Protein AF-A0A4Y9RXU2-F1 (afdb_monomer_lite)

Radius of gyration: 14.36 Å; chains: 1; bounding box: 39×34×28 Å

Secondary structure (DSSP, 8-state):
--------TTTS-HHHHHHHHHHHHHHHHHH---EEEEEE-SSSEEEEEEEEEETTEEEEEEEEEE------SSS-----S--------S---EEEE-HHHHHHHHHH-

Organism: NCBI:txid74315

Structure (mmCIF, N/CA/C/O backbone):
data_AF-A0A4Y9RXU2-F1
#
_entry.id   AF-A0A4Y9RXU2-F1
#
loop_
_atom_site.group_PDB
_atom_site.id
_atom_site.type_symbol
_atom_site.label_atom_id
_atom_site.label_alt_id
_atom_site.label_comp_id
_atom_site.label_asym_id
_atom_site.label_entity_id
_atom_site.label_seq_id
_atom_site.pdbx_PDB_ins_code
_atom_site.Cartn_x
_atom_site.Cartn_y
_atom_site.Cartn_z
_atom_site.occupancy
_atom_site.B_iso_or_equiv
_atom_site.auth_seq_id
_atom_site.auth_comp_id
_atom_site.auth_asym_id
_atom_site.auth_atom_id
_atom_site.pdbx_PDB_model_num
ATOM 1 N N . MET A 1 1 ? -15.830 -2.258 -7.481 1.00 57.62 1 MET A N 1
ATOM 2 C CA . MET A 1 1 ? -15.182 -1.682 -8.681 1.00 57.62 1 MET A CA 1
ATOM 3 C C . MET A 1 1 ? -13.815 -2.333 -8.794 1.00 57.62 1 MET A C 1
ATOM 5 O O . MET A 1 1 ? -13.205 -2.543 -7.757 1.00 57.62 1 MET A O 1
ATOM 9 N N . VAL A 1 2 ? -13.381 -2.726 -9.990 1.00 68.50 2 VAL A N 1
ATOM 10 C CA . VAL A 1 2 ? -12.043 -3.298 -10.205 1.00 68.50 2 VAL A CA 1
ATOM 11 C C . VAL A 1 2 ? -11.287 -2.331 -11.099 1.00 68.50 2 VAL A C 1
ATOM 13 O O . VAL A 1 2 ? -11.770 -2.012 -12.183 1.00 68.50 2 VAL A O 1
ATOM 16 N N . GLU A 1 3 ? -10.135 -1.859 -10.634 1.00 70.25 3 GLU A N 1
ATOM 17 C CA . GLU A 1 3 ? -9.240 -0.999 -11.402 1.00 70.25 3 GLU A CA 1
ATOM 18 C C . GLU A 1 3 ? -7.916 -1.725 -11.638 1.00 70.25 3 GLU A C 1
ATOM 20 O O . GLU A 1 3 ? -7.374 -2.382 -10.747 1.00 70.25 3 GLU A O 1
ATOM 25 N N . THR A 1 4 ? -7.398 -1.634 -12.862 1.00 79.88 4 THR A N 1
ATOM 26 C CA . THR A 1 4 ? -6.060 -2.132 -13.179 1.00 79.88 4 THR A CA 1
ATOM 27 C C . THR A 1 4 ? -5.036 -1.063 -12.833 1.00 79.88 4 THR A C 1
ATOM 29 O O . THR A 1 4 ? -4.997 -0.001 -13.448 1.00 79.88 4 THR A O 1
ATOM 32 N N . VAL A 1 5 ? -4.176 -1.374 -11.868 1.00 78.94 5 VAL A N 1
ATOM 33 C CA . VAL A 1 5 ? -3.084 -0.499 -11.445 1.00 78.94 5 VAL A CA 1
ATOM 34 C C . VAL A 1 5 ? -1.827 -0.855 -12.231 1.00 78.94 5 VAL A C 1
ATOM 36 O O . VAL A 1 5 ? -1.372 -1.997 -12.204 1.00 78.94 5 VAL A O 1
ATOM 39 N N . PHE A 1 6 ? -1.243 0.126 -12.917 1.00 80.56 6 PHE A N 1
ATOM 40 C CA . PHE A 1 6 ? 0.027 -0.049 -13.619 1.00 80.56 6 PHE A CA 1
ATOM 41 C C . PHE A 1 6 ? 1.183 0.409 -12.733 1.00 80.56 6 PHE A C 1
ATOM 43 O O . PHE A 1 6 ? 1.297 1.594 -12.421 1.00 80.56 6 PHE A O 1
ATOM 50 N N . CYS A 1 7 ? 2.051 -0.530 -12.358 1.00 83.38 7 CYS A N 1
ATOM 51 C CA . CYS A 1 7 ? 3.258 -0.231 -11.597 1.00 83.38 7 CYS A CA 1
ATOM 52 C C . CYS A 1 7 ? 4.411 0.157 -12.515 1.00 83.38 7 CYS A C 1
ATOM 54 O O . CYS A 1 7 ? 4.664 -0.507 -13.525 1.00 83.38 7 CYS A O 1
ATOM 56 N N . ASN A 1 8 ? 5.164 1.193 -12.147 1.00 82.50 8 ASN A N 1
ATOM 57 C CA . ASN A 1 8 ? 6.361 1.536 -12.904 1.00 82.50 8 ASN A CA 1
ATOM 58 C C . ASN A 1 8 ? 7.568 0.699 -12.468 1.00 82.50 8 ASN A C 1
ATOM 60 O O . ASN A 1 8 ? 8.081 0.864 -11.358 1.00 82.50 8 ASN A O 1
ATOM 64 N N . LEU A 1 9 ? 8.061 -0.135 -13.385 1.00 85.94 9 LEU A N 1
ATOM 65 C CA . LEU A 1 9 ? 9.128 -1.097 -13.120 1.00 85.94 9 LEU A CA 1
ATOM 66 C C . LEU A 1 9 ? 10.557 -0.539 -13.212 1.00 85.94 9 LEU A C 1
ATOM 68 O O . LEU A 1 9 ? 11.519 -1.280 -13.046 1.00 85.94 9 LEU A O 1
ATOM 72 N N . ALA A 1 10 ? 10.727 0.759 -13.477 1.00 83.25 10 ALA A N 1
ATOM 73 C CA . ALA A 1 10 ? 12.059 1.351 -13.614 1.00 83.25 10 ALA A CA 1
ATOM 74 C C . ALA A 1 10 ? 12.827 1.481 -12.282 1.00 83.25 10 ALA A C 1
ATOM 76 O O . ALA A 1 10 ? 14.040 1.671 -12.306 1.00 83.25 10 ALA A O 1
ATOM 77 N N . ILE A 1 11 ? 12.135 1.425 -11.134 1.00 80.38 11 ILE A N 1
ATOM 78 C CA . ILE A 1 11 ? 12.741 1.527 -9.790 1.00 80.38 11 ILE A CA 1
ATOM 79 C C . ILE A 1 11 ? 12.544 0.239 -8.990 1.00 80.38 11 ILE A C 1
ATOM 81 O O . ILE A 1 11 ? 13.480 -0.230 -8.350 1.00 80.38 11 ILE A O 1
ATOM 85 N N . TRP A 1 12 ? 11.333 -0.315 -9.017 1.00 86.19 12 TRP A N 1
ATOM 86 C CA . TRP A 1 12 ? 10.947 -1.511 -8.272 1.00 86.19 12 TRP A CA 1
ATOM 87 C C . TRP A 1 12 ? 10.467 -2.583 -9.234 1.00 86.19 12 TRP A C 1
ATOM 89 O O . TRP A 1 12 ? 9.714 -2.291 -10.159 1.00 86.19 12 TRP A O 1
ATOM 99 N N . SER A 1 13 ? 10.872 -3.827 -9.006 1.00 89.44 13 SER A N 1
ATOM 100 C CA . SER A 1 13 ? 10.277 -4.966 -9.696 1.00 89.44 13 SER A CA 1
ATOM 101 C C . SER A 1 13 ? 8.825 -5.166 -9.251 1.00 89.44 13 SER A C 1
ATOM 103 O O . SER A 1 13 ? 8.396 -4.657 -8.213 1.00 89.44 13 SER A O 1
ATOM 105 N N . SER A 1 14 ? 8.054 -5.962 -9.996 1.00 89.44 14 SER A N 1
ATOM 106 C CA . SER A 1 14 ? 6.698 -6.336 -9.573 1.00 89.44 14 SER A CA 1
ATOM 107 C C . SER A 1 14 ? 6.688 -7.011 -8.195 1.00 89.44 14 SER A C 1
ATOM 109 O O . SER A 1 14 ? 5.749 -6.812 -7.432 1.00 89.44 14 SER A O 1
ATOM 111 N N . ALA A 1 15 ? 7.744 -7.762 -7.857 1.00 90.75 15 ALA A N 1
ATOM 112 C CA . ALA A 1 15 ? 7.895 -8.399 -6.550 1.00 90.75 15 ALA A CA 1
ATOM 113 C C . ALA A 1 15 ? 8.146 -7.377 -5.428 1.00 90.75 15 ALA A C 1
ATOM 115 O O . ALA A 1 15 ? 7.609 -7.529 -4.334 1.00 90.75 15 ALA A O 1
ATOM 116 N N . ASP A 1 16 ? 8.894 -6.306 -5.702 1.00 90.62 16 ASP A N 1
ATOM 117 C CA . ASP A 1 16 ? 9.127 -5.237 -4.725 1.00 90.62 16 ASP A CA 1
ATOM 118 C C . ASP A 1 16 ? 7.833 -4.463 -4.429 1.00 90.62 16 ASP A C 1
ATOM 120 O O . ASP A 1 16 ? 7.531 -4.192 -3.267 1.00 90.62 16 ASP A O 1
ATOM 124 N N . TYR A 1 17 ? 7.023 -4.165 -5.456 1.00 89.81 17 TYR A N 1
ATOM 125 C CA . TYR A 1 17 ? 5.692 -3.571 -5.260 1.00 89.81 17 TYR A CA 1
ATOM 126 C C . TYR A 1 17 ? 4.765 -4.497 -4.469 1.00 89.81 17 TYR A C 1
ATOM 128 O O . TYR A 1 17 ? 4.111 -4.041 -3.533 1.00 89.81 17 TYR A O 1
ATOM 136 N N . ALA A 1 18 ? 4.740 -5.788 -4.811 1.00 91.81 18 ALA A N 1
ATOM 137 C CA . ALA A 1 18 ? 3.967 -6.797 -4.093 1.00 91.81 18 ALA A CA 1
ATOM 138 C C . ALA A 1 18 ? 4.353 -6.844 -2.605 1.00 91.81 18 ALA A C 1
ATOM 140 O O . ALA A 1 18 ? 3.489 -6.699 -1.741 1.00 91.81 18 ALA A O 1
ATOM 141 N N . SER A 1 19 ? 5.653 -6.933 -2.298 1.00 93.19 19 SER A N 1
ATOM 142 C CA . SER A 1 19 ? 6.151 -6.914 -0.918 1.00 93.19 19 SER A CA 1
ATOM 143 C C . SER A 1 19 ? 5.782 -5.618 -0.198 1.00 93.19 19 SER A C 1
ATOM 145 O O . SER A 1 19 ? 5.290 -5.659 0.926 1.00 93.19 19 SER A O 1
ATOM 147 N N . HIS A 1 20 ? 5.966 -4.464 -0.847 1.00 92.00 20 HIS A N 1
ATOM 148 C CA . HIS A 1 20 ? 5.621 -3.165 -0.272 1.00 92.00 20 HIS A CA 1
ATOM 149 C C . HIS A 1 20 ? 4.133 -3.072 0.092 1.00 92.00 20 HIS A C 1
ATOM 151 O O . HIS A 1 20 ? 3.792 -2.630 1.192 1.00 92.00 20 HIS A O 1
ATOM 157 N N . TRP A 1 21 ? 3.243 -3.493 -0.809 1.00 93.25 21 TRP A N 1
ATOM 158 C CA . TRP A 1 21 ? 1.806 -3.462 -0.553 1.00 93.25 21 TRP A CA 1
ATOM 159 C C . TRP A 1 21 ? 1.388 -4.477 0.499 1.00 93.25 21 TRP A C 1
ATOM 161 O O . TRP A 1 21 ? 0.573 -4.146 1.359 1.00 93.25 21 TRP A O 1
ATOM 171 N N . ARG A 1 22 ? 1.964 -5.680 0.486 1.00 95.25 22 ARG A N 1
ATOM 172 C CA . ARG A 1 22 ? 1.699 -6.685 1.515 1.00 95.25 22 ARG A CA 1
ATOM 173 C C . ARG A 1 22 ? 2.088 -6.181 2.898 1.00 95.25 22 ARG A C 1
ATOM 175 O O . ARG A 1 22 ? 1.285 -6.251 3.824 1.00 95.25 22 ARG A O 1
ATOM 182 N N . ASP A 1 23 ? 3.279 -5.607 3.031 1.00 94.06 23 ASP A N 1
ATOM 183 C CA . ASP A 1 23 ? 3.749 -5.039 4.294 1.00 94.06 23 ASP A CA 1
ATOM 184 C C . ASP A 1 23 ? 2.867 -3.868 4.746 1.00 94.06 23 ASP A C 1
ATOM 186 O O . ASP A 1 23 ? 2.564 -3.731 5.933 1.00 94.06 23 ASP A O 1
ATOM 190 N N . GLY A 1 24 ? 2.414 -3.037 3.802 1.00 91.38 24 GLY A N 1
ATOM 191 C CA . GLY A 1 24 ? 1.428 -1.988 4.054 1.00 91.38 24 GLY A CA 1
ATOM 192 C C . GLY A 1 24 ? 0.118 -2.545 4.616 1.00 91.38 24 GLY A C 1
ATOM 193 O O . GLY A 1 24 ? -0.350 -2.071 5.651 1.00 91.38 24 GLY A O 1
ATOM 194 N N . ALA A 1 25 ? -0.431 -3.589 3.990 1.00 94.25 25 ALA A N 1
ATOM 195 C CA . ALA A 1 25 ? -1.662 -4.250 4.416 1.00 94.25 25 ALA A CA 1
ATOM 196 C C . ALA A 1 25 ? -1.524 -4.894 5.804 1.00 94.25 25 ALA A C 1
ATOM 198 O O . ALA A 1 25 ? -2.365 -4.668 6.674 1.00 94.25 25 ALA A O 1
ATOM 199 N N . LEU A 1 26 ? -0.428 -5.613 6.065 1.00 94.38 26 LEU A N 1
ATOM 200 C CA . LEU A 1 26 ? -0.145 -6.189 7.385 1.00 94.38 26 LEU A CA 1
ATOM 201 C C . LEU A 1 26 ? -0.073 -5.109 8.473 1.00 94.38 26 LEU A C 1
ATOM 203 O O . LEU A 1 26 ? -0.612 -5.286 9.565 1.00 94.38 26 LEU A O 1
ATOM 207 N N . LYS A 1 27 ? 0.525 -3.952 8.168 1.00 91.88 27 LYS A N 1
ATOM 208 C CA . LYS A 1 27 ? 0.553 -2.815 9.096 1.00 91.88 27 LYS A CA 1
ATOM 209 C C . LYS A 1 27 ? -0.817 -2.173 9.296 1.00 91.88 27 LYS A C 1
ATOM 211 O O . LYS A 1 27 ? -1.102 -1.744 10.411 1.00 91.88 27 LYS A O 1
ATOM 216 N N . CYS A 1 28 ? -1.672 -2.121 8.271 1.00 91.25 28 CYS A N 1
ATOM 217 C CA . CYS A 1 28 ? -3.064 -1.691 8.439 1.00 91.25 28 CYS A CA 1
ATOM 218 C C . CYS A 1 28 ? -3.801 -2.586 9.450 1.00 91.25 28 CYS A C 1
ATOM 220 O O . CYS A 1 28 ? -4.508 -2.095 10.329 1.00 91.25 28 CYS A O 1
ATOM 222 N N . LEU A 1 29 ? -3.579 -3.902 9.376 1.00 91.75 29 LEU A N 1
ATOM 223 C CA . LEU A 1 29 ? -4.168 -4.869 10.305 1.00 91.75 29 LEU A CA 1
ATOM 224 C C . LEU A 1 29 ? -3.610 -4.748 11.731 1.00 91.75 29 LEU A C 1
ATOM 226 O O . LEU A 1 29 ? -4.328 -5.061 12.679 1.00 91.75 29 LEU A O 1
ATOM 230 N N . ALA A 1 30 ? -2.357 -4.322 11.895 1.00 91.62 30 ALA A N 1
ATOM 231 C CA . ALA A 1 30 ? -1.695 -4.261 13.197 1.00 91.62 30 ALA A CA 1
ATOM 232 C C . ALA A 1 30 ? -1.898 -2.929 13.938 1.00 91.62 30 ALA A C 1
ATOM 234 O O . ALA A 1 30 ? -2.090 -2.932 15.151 1.00 91.62 30 ALA A O 1
ATOM 235 N N . GLU A 1 31 ? -1.838 -1.796 13.233 1.00 84.75 31 GLU A N 1
ATOM 236 C CA . GLU A 1 31 ? -1.600 -0.491 13.870 1.00 84.75 31 GLU A CA 1
ATOM 237 C C . GLU A 1 31 ? -2.757 0.512 13.732 1.00 84.75 31 GLU A C 1
ATOM 239 O O . GLU A 1 31 ? -2.713 1.543 14.393 1.00 84.75 31 GLU A O 1
ATOM 244 N N . GLN A 1 32 ? -3.782 0.247 12.905 1.00 82.50 32 GLN A N 1
ATOM 245 C CA . GLN A 1 32 ? -4.893 1.185 12.630 1.00 82.50 32 GLN A CA 1
ATOM 246 C C . GLN A 1 32 ? -4.436 2.631 12.357 1.00 82.50 32 GLN A C 1
ATOM 248 O O . GLN A 1 32 ? -5.016 3.601 12.838 1.00 82.50 32 GLN A O 1
ATOM 253 N N . GLN A 1 33 ? -3.376 2.785 11.566 1.00 81.50 33 GLN A N 1
ATOM 254 C CA . GLN A 1 33 ? -2.843 4.083 11.153 1.00 81.50 33 GLN A CA 1
ATOM 255 C C . GLN A 1 33 ? -2.992 4.288 9.647 1.00 81.50 33 GLN A C 1
ATOM 257 O O . GLN A 1 33 ? -3.087 3.297 8.914 1.00 81.50 33 GLN A O 1
ATOM 262 N N . PRO A 1 34 ? -2.953 5.546 9.171 1.00 81.50 34 PRO A N 1
ATOM 263 C CA . PRO A 1 34 ? -2.855 5.829 7.751 1.00 81.50 34 PRO A CA 1
ATOM 264 C C . PRO A 1 34 ? -1.624 5.183 7.099 1.00 81.50 34 PRO A C 1
ATOM 266 O O . PRO A 1 34 ? -0.555 5.079 7.719 1.00 81.50 34 PRO A O 1
ATOM 269 N N . ARG A 1 35 ? -1.770 4.746 5.843 1.00 86.88 35 ARG A N 1
ATOM 270 C CA . ARG A 1 35 ? -0.714 4.079 5.060 1.00 86.88 35 ARG A CA 1
ATOM 271 C C . ARG A 1 35 ? -0.737 4.489 3.592 1.00 86.88 35 ARG A C 1
ATOM 273 O O . ARG A 1 35 ? -1.790 4.778 3.038 1.00 86.88 35 ARG A O 1
ATOM 280 N N . LEU A 1 36 ? 0.433 4.469 2.955 1.00 85.56 36 LEU A N 1
ATOM 281 C CA . LEU A 1 36 ? 0.593 4.720 1.522 1.00 85.56 36 LEU A CA 1
AT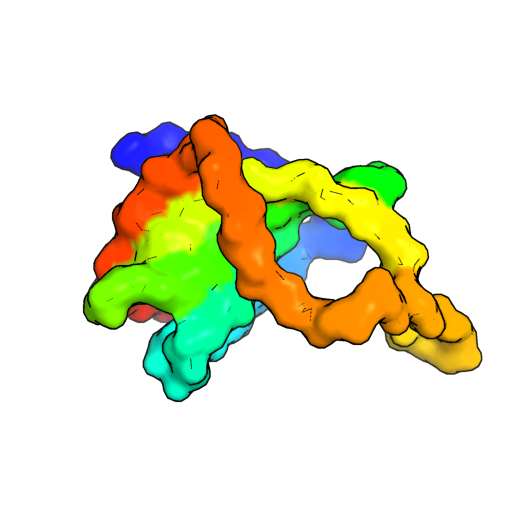OM 282 C C . LEU A 1 36 ? 0.990 3.437 0.796 1.00 85.56 36 LEU A C 1
ATOM 284 O O . LEU A 1 36 ? 1.907 2.738 1.224 1.00 85.56 36 LEU A O 1
ATOM 288 N N . PHE A 1 37 ? 0.335 3.195 -0.333 1.00 88.88 37 PHE A N 1
ATOM 289 C CA . PHE A 1 37 ? 0.614 2.112 -1.266 1.00 88.88 37 PHE A CA 1
ATOM 290 C C . PHE A 1 37 ? 1.084 2.736 -2.581 1.00 88.88 37 PHE A C 1
ATOM 292 O O . PHE A 1 37 ? 0.295 3.322 -3.324 1.00 88.88 37 PHE A O 1
ATOM 299 N N . CYS A 1 38 ? 2.384 2.669 -2.858 1.00 86.94 38 CYS A N 1
ATOM 300 C CA . CYS A 1 38 ? 2.982 3.328 -4.020 1.00 86.94 38 CYS A CA 1
ATOM 301 C C . CYS A 1 38 ? 2.719 2.562 -5.317 1.00 86.94 38 CYS A C 1
ATOM 303 O O . CYS A 1 38 ? 2.865 1.344 -5.337 1.00 86.94 38 CYS A O 1
ATOM 305 N N . THR A 1 39 ? 2.411 3.267 -6.407 1.00 82.69 39 THR A N 1
ATOM 306 C CA . THR A 1 39 ? 2.164 2.650 -7.725 1.00 82.69 39 THR A CA 1
ATOM 307 C C . THR A 1 39 ? 3.091 3.197 -8.817 1.00 82.69 39 THR A C 1
ATOM 309 O O . THR A 1 39 ? 3.498 2.459 -9.709 1.00 82.69 39 THR A O 1
ATOM 312 N N . ASP A 1 40 ? 3.528 4.456 -8.724 1.00 80.12 40 ASP A N 1
ATOM 313 C CA . ASP A 1 40 ? 4.548 5.024 -9.617 1.00 80.12 40 ASP A CA 1
ATOM 314 C C . ASP A 1 40 ? 5.570 5.822 -8.818 1.00 80.12 40 ASP A C 1
ATOM 316 O O . ASP A 1 40 ? 5.232 6.802 -8.160 1.00 80.12 40 ASP A O 1
ATOM 320 N N . LEU A 1 41 ? 6.836 5.415 -8.894 1.00 70.69 41 LEU A N 1
ATOM 321 C CA . LEU A 1 41 ? 7.939 6.081 -8.211 1.00 70.69 41 LEU A CA 1
ATOM 322 C C . LEU A 1 41 ? 8.820 6.916 -9.149 1.00 70.69 41 LEU A C 1
ATOM 324 O O . LEU A 1 41 ? 9.750 7.563 -8.681 1.00 70.69 41 LEU A O 1
ATOM 328 N N . THR A 1 42 ? 8.603 6.918 -10.462 1.00 64.25 42 THR A N 1
ATOM 329 C CA . THR A 1 42 ? 9.633 7.390 -11.411 1.00 64.25 42 THR A CA 1
ATOM 330 C C . THR A 1 42 ? 9.716 8.889 -11.605 1.00 64.25 42 THR A C 1
ATOM 332 O O . THR A 1 42 ? 10.776 9.409 -11.952 1.00 64.25 42 THR A O 1
ATOM 335 N N . LYS A 1 43 ? 8.613 9.602 -11.398 1.00 63.56 43 LYS A N 1
ATOM 336 C CA . LYS A 1 43 ? 8.545 11.037 -11.659 1.00 63.56 43 LYS A CA 1
ATOM 337 C C . LYS A 1 43 ? 8.731 11.824 -10.367 1.00 63.56 43 LYS A C 1
ATOM 339 O O . LYS A 1 43 ? 8.674 11.302 -9.258 1.00 63.56 43 LYS A O 1
ATOM 344 N N . ARG A 1 44 ? 8.916 13.139 -10.516 1.00 69.12 44 ARG A N 1
ATOM 345 C CA . ARG A 1 44 ? 8.876 14.103 -9.402 1.00 69.12 44 ARG A CA 1
ATOM 346 C C . ARG A 1 44 ? 7.572 14.003 -8.596 1.00 69.12 44 ARG A C 1
ATOM 348 O O . ARG A 1 44 ? 7.553 14.375 -7.427 1.00 69.12 44 ARG A O 1
ATOM 355 N N . ASN A 1 45 ? 6.517 13.475 -9.214 1.00 71.31 45 ASN A N 1
ATO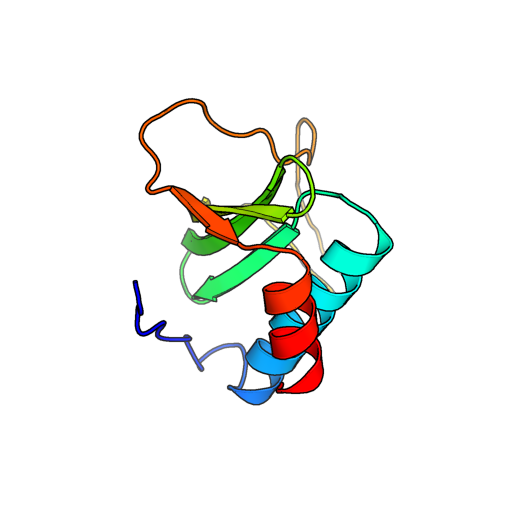M 356 C CA . ASN A 1 45 ? 5.270 13.105 -8.568 1.00 71.31 45 ASN A CA 1
ATOM 357 C C . ASN A 1 45 ? 5.150 11.577 -8.546 1.00 71.31 45 ASN A C 1
ATOM 359 O O . ASN A 1 45 ? 5.459 10.937 -9.548 1.00 71.31 45 ASN A O 1
ATOM 363 N N . ALA A 1 46 ? 4.691 11.025 -7.430 1.00 74.25 46 ALA A N 1
ATOM 364 C CA . ALA A 1 46 ? 4.341 9.625 -7.282 1.00 74.25 46 ALA A CA 1
ATOM 365 C C . ALA A 1 46 ? 2.823 9.482 -7.183 1.00 74.25 46 ALA A C 1
ATOM 367 O O . ALA A 1 46 ? 2.178 10.241 -6.456 1.00 74.25 46 ALA A O 1
ATOM 368 N N . THR A 1 47 ? 2.267 8.507 -7.894 1.00 80.19 47 THR A N 1
ATOM 369 C CA . THR A 1 47 ? 0.882 8.082 -7.675 1.00 80.19 47 THR A CA 1
ATOM 370 C C . THR A 1 47 ? 0.878 7.068 -6.541 1.00 80.19 47 THR A C 1
ATOM 372 O O . THR A 1 47 ? 1.709 6.154 -6.506 1.00 80.19 47 THR A O 1
ATOM 375 N N . VAL A 1 48 ? -0.028 7.261 -5.590 1.00 84.00 48 VAL A N 1
ATOM 376 C CA . VAL A 1 48 ? -0.178 6.410 -4.412 1.00 84.00 48 VAL A CA 1
ATOM 377 C C . VAL A 1 48 ? -1.655 6.187 -4.126 1.00 84.00 48 VAL A C 1
ATOM 379 O O . VAL A 1 48 ? -2.483 7.050 -4.420 1.00 84.00 48 VAL A O 1
ATOM 382 N N . PHE A 1 49 ? -1.973 5.064 -3.494 1.00 87.44 49 PHE A N 1
ATOM 383 C CA . PHE A 1 49 ? -3.220 4.928 -2.755 1.00 87.44 49 PHE A CA 1
ATOM 384 C C . PHE A 1 49 ? -2.956 5.216 -1.282 1.00 87.44 49 PHE A C 1
ATOM 386 O O . PHE A 1 49 ? -2.099 4.588 -0.659 1.00 87.44 49 PHE A O 1
ATOM 393 N N . ALA A 1 50 ? -3.665 6.197 -0.740 1.00 84.50 50 ALA A N 1
ATOM 394 C CA . ALA A 1 50 ? -3.644 6.556 0.663 1.00 84.50 50 ALA A CA 1
ATOM 395 C C . ALA A 1 50 ? -4.803 5.855 1.371 1.00 84.50 50 ALA A C 1
ATOM 397 O O . ALA A 1 50 ? -5.959 6.077 1.032 1.00 84.50 50 ALA A O 1
ATOM 398 N N . ALA A 1 51 ? -4.488 5.001 2.337 1.00 88.38 51 ALA A N 1
ATOM 399 C CA . ALA A 1 51 ? -5.459 4.306 3.163 1.00 88.38 51 ALA A CA 1
ATOM 400 C C . ALA A 1 51 ? -5.601 5.039 4.497 1.00 88.38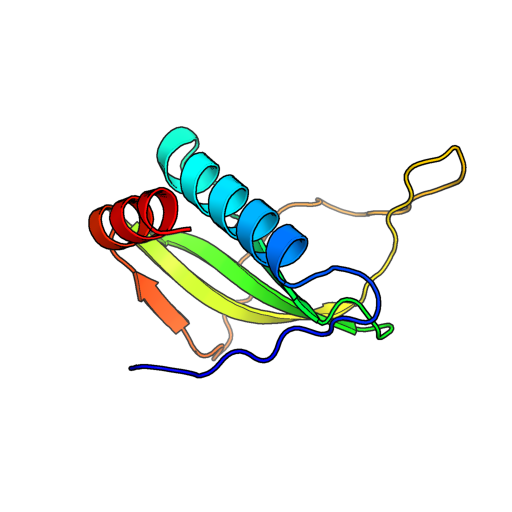 51 ALA A C 1
ATOM 402 O O . ALA A 1 51 ? -4.607 5.215 5.204 1.00 88.38 51 ALA A O 1
ATOM 403 N N . PHE A 1 52 ? -6.823 5.418 4.860 1.00 86.44 52 PHE A N 1
ATOM 404 C CA . PHE A 1 52 ? -7.169 6.046 6.133 1.00 86.44 52 PHE A CA 1
ATOM 405 C C . PHE A 1 52 ? -8.073 5.118 6.946 1.00 86.44 52 PHE A C 1
ATOM 407 O O . PHE A 1 52 ? -9.059 4.635 6.394 1.00 86.44 52 PHE A O 1
ATOM 414 N N . PRO A 1 53 ? -7.780 4.859 8.231 1.00 88.88 53 PRO A N 1
ATOM 415 C CA . PRO A 1 53 ? -8.662 4.063 9.079 1.00 88.88 53 PRO A CA 1
ATOM 416 C C . PRO A 1 53 ? -10.070 4.672 9.129 1.00 88.88 53 PRO A C 1
ATOM 418 O O . PRO A 1 53 ? -10.218 5.860 9.419 1.00 88.88 53 PRO A O 1
ATOM 421 N N . GLU A 1 54 ? -11.098 3.869 8.857 1.00 87.31 54 GLU A N 1
ATOM 422 C CA . GLU A 1 54 ? -12.498 4.301 8.893 1.00 87.31 54 GLU A CA 1
ATOM 423 C C . GLU A 1 54 ? -13.392 3.138 9.349 1.00 87.31 54 GLU A C 1
ATOM 425 O O . GLU A 1 54 ? -13.555 2.134 8.650 1.00 87.31 54 GLU A 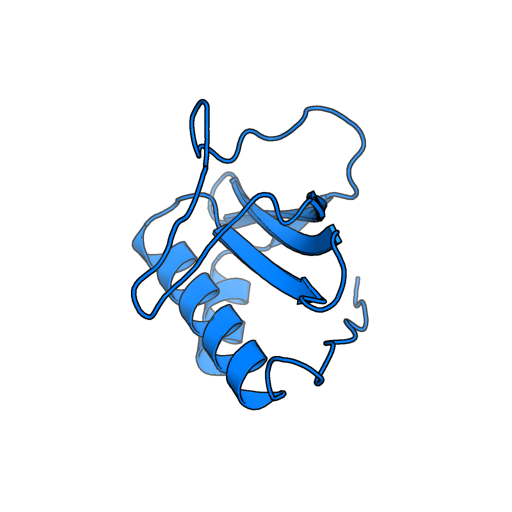O 1
ATOM 430 N N . GLY A 1 55 ? -13.954 3.265 10.556 1.00 88.75 55 GLY A N 1
ATOM 431 C CA . GLY A 1 55 ? -14.735 2.200 11.185 1.00 88.75 55 GLY A CA 1
ATOM 432 C C . GLY A 1 55 ? -13.888 0.959 11.473 1.00 88.75 55 GLY A C 1
ATOM 433 O O . GLY A 1 55 ? -12.856 1.037 12.140 1.00 88.75 55 GLY A O 1
ATOM 434 N N . ASP A 1 56 ? -14.337 -0.193 10.983 1.00 90.81 56 ASP A N 1
ATOM 435 C CA . ASP A 1 56 ? -13.626 -1.470 11.054 1.00 90.81 56 ASP A CA 1
ATOM 436 C C . ASP A 1 56 ? -12.739 -1.738 9.829 1.00 90.81 56 ASP A C 1
ATOM 438 O O . ASP A 1 56 ? -12.117 -2.795 9.769 1.00 90.81 56 ASP A O 1
ATOM 442 N N . GLY A 1 57 ? -12.644 -0.796 8.887 1.00 92.75 57 GLY A N 1
ATOM 443 C CA . GLY A 1 57 ? -11.891 -0.923 7.643 1.00 92.75 57 GLY A CA 1
ATOM 444 C C . GLY A 1 57 ? -11.056 0.315 7.328 1.00 92.75 57 GLY A C 1
ATOM 445 O O . GLY A 1 57 ? -10.551 1.003 8.219 1.00 92.75 57 GLY A O 1
ATOM 446 N N . TYR A 1 58 ? -10.877 0.570 6.035 1.00 92.12 58 TYR A N 1
ATOM 447 C CA . TYR A 1 58 ? -10.081 1.676 5.523 1.00 92.12 58 TYR A CA 1
ATOM 448 C C . TYR A 1 58 ? -10.766 2.367 4.347 1.00 92.12 58 TYR A C 1
ATOM 450 O O . TYR A 1 58 ? -11.224 1.720 3.407 1.00 92.12 58 TYR A O 1
ATOM 458 N N . ALA A 1 59 ? -10.754 3.693 4.368 1.00 89.44 59 ALA A N 1
ATOM 459 C CA . ALA A 1 59 ? -11.076 4.533 3.229 1.00 89.44 59 ALA A CA 1
ATOM 460 C C . ALA A 1 59 ? -9.812 4.721 2.383 1.00 89.44 59 ALA A C 1
ATOM 462 O O . ALA A 1 59 ? -8.816 5.272 2.857 1.00 89.44 59 ALA A O 1
ATOM 463 N N . PHE A 1 60 ? -9.833 4.248 1.144 1.00 87.88 60 PHE A N 1
ATOM 464 C CA . PHE A 1 60 ? -8.742 4.428 0.197 1.00 87.88 60 PHE A CA 1
ATOM 465 C C . PHE A 1 60 ? -9.023 5.615 -0.710 1.00 87.88 60 PHE A C 1
ATOM 467 O O . PHE A 1 60 ? -10.137 5.776 -1.200 1.00 87.88 60 PHE A O 1
ATOM 474 N N . GLU A 1 61 ? -7.995 6.422 -0.949 1.00 84.38 61 GLU A N 1
ATOM 475 C CA . GLU A 1 61 ? -8.017 7.557 -1.865 1.00 84.38 61 GLU A CA 1
ATOM 476 C C . GLU A 1 61 ? -6.813 7.493 -2.804 1.00 84.38 61 GLU A C 1
ATOM 478 O O . GL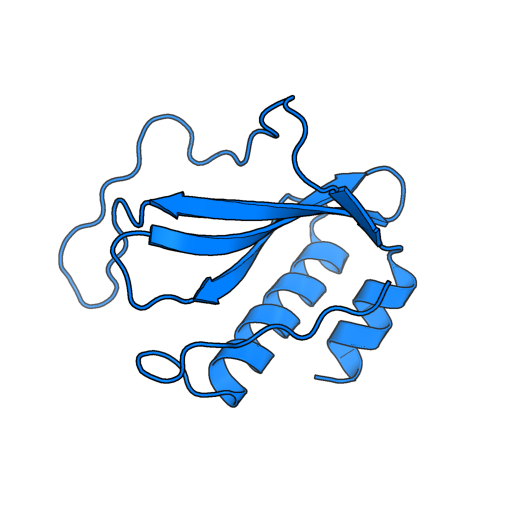U A 1 61 ? -5.701 7.164 -2.387 1.00 84.38 61 GLU A O 1
ATOM 483 N N . GLN A 1 62 ? -7.001 7.837 -4.076 1.00 83.19 62 GLN A N 1
ATOM 484 C CA . GLN A 1 62 ? -5.887 7.945 -5.017 1.00 83.19 62 GLN A CA 1
ATOM 485 C C . GLN A 1 62 ? -5.296 9.351 -4.995 1.00 83.19 62 GLN A C 1
ATOM 487 O O . GLN A 1 62 ? -5.974 10.326 -5.320 1.00 83.19 62 GLN A O 1
ATOM 492 N N . TRP A 1 63 ? -4.014 9.460 -4.657 1.00 77.25 63 TRP A N 1
ATOM 493 C CA . TRP A 1 63 ? -3.308 10.732 -4.572 1.00 77.25 63 TRP A CA 1
ATOM 494 C C . TRP A 1 63 ? -2.130 10.781 -5.544 1.00 77.25 63 TRP A C 1
ATOM 496 O O . TRP A 1 63 ? -1.445 9.788 -5.791 1.00 77.25 63 TRP A O 1
ATOM 506 N N . VAL A 1 64 ? -1.850 11.980 -6.052 1.00 77.50 64 VAL A N 1
ATOM 507 C CA . VAL A 1 64 ? -0.602 12.293 -6.755 1.00 77.50 64 VAL A CA 1
ATOM 508 C C . VAL A 1 64 ? 0.227 13.181 -5.838 1.00 77.50 64 VAL A C 1
ATOM 510 O O . VAL A 1 64 ? -0.045 14.372 -5.692 1.00 77.50 64 VAL A O 1
ATOM 513 N N . ILE A 1 65 ? 1.238 12.602 -5.196 1.00 71.56 65 ILE A N 1
ATOM 514 C CA . ILE A 1 65 ? 2.073 13.294 -4.213 1.00 71.56 65 ILE A CA 1
ATOM 515 C C . ILE A 1 65 ? 3.396 13.728 -4.838 1.00 71.56 65 ILE A C 1
ATOM 517 O O . ILE A 1 65 ? 4.012 12.995 -5.607 1.00 71.56 65 ILE A O 1
ATOM 521 N N . GLN A 1 66 ? 3.885 14.919 -4.498 1.00 69.06 66 GLN A N 1
ATOM 522 C CA . GLN A 1 66 ? 5.245 15.309 -4.869 1.00 69.06 66 GLN A CA 1
ATOM 523 C C . GLN A 1 66 ? 6.256 14.529 -4.026 1.00 69.06 66 GLN A C 1
ATOM 525 O O . GLN A 1 66 ? 6.205 14.561 -2.797 1.00 69.06 66 GLN A O 1
ATOM 530 N N . ARG A 1 67 ? 7.231 13.890 -4.678 1.00 64.94 67 ARG A N 1
ATOM 531 C CA . ARG A 1 67 ? 8.387 13.276 -4.016 1.00 64.94 67 ARG A CA 1
ATOM 532 C C . ARG A 1 67 ? 9.295 14.400 -3.515 1.00 64.94 67 ARG A C 1
ATOM 534 O O . ARG A 1 67 ? 10.183 14.849 -4.235 1.00 64.94 67 ARG A O 1
ATOM 541 N N . ARG A 1 68 ? 9.017 14.925 -2.315 1.00 56.66 68 ARG A N 1
ATOM 542 C CA . ARG A 1 68 ? 9.742 16.091 -1.788 1.00 56.66 68 ARG A CA 1
ATOM 543 C C . ARG A 1 68 ? 11.099 15.740 -1.165 1.00 56.66 68 ARG A C 1
ATOM 545 O O . ARG A 1 68 ? 11.996 16.554 -1.348 1.00 56.66 68 ARG A O 1
ATOM 552 N N . THR A 1 69 ? 11.313 14.549 -0.579 1.00 44.09 69 THR A N 1
ATOM 553 C CA . THR A 1 69 ? 12.631 13.857 -0.424 1.00 44.09 69 THR A CA 1
ATOM 554 C C . THR A 1 69 ? 12.500 12.548 0.382 1.00 44.09 69 THR A C 1
ATOM 556 O O . THR A 1 69 ? 11.748 12.524 1.346 1.00 44.09 69 THR A O 1
ATOM 559 N N . PHE A 1 70 ? 13.264 11.497 0.043 1.00 46.62 70 PHE A N 1
ATOM 560 C CA . PHE A 1 70 ? 13.746 10.442 0.963 1.00 46.62 70 PHE A CA 1
ATOM 561 C C . PHE A 1 70 ? 15.033 9.823 0.390 1.00 46.62 70 PHE A C 1
ATOM 563 O O . PHE A 1 70 ? 15.148 9.680 -0.827 1.00 46.62 70 PHE A O 1
ATOM 570 N N . ALA A 1 71 ? 15.976 9.443 1.252 1.00 35.34 71 ALA A N 1
ATOM 571 C CA . ALA A 1 71 ? 17.256 8.860 0.879 1.00 35.34 71 ALA A CA 1
ATOM 572 C C . ALA A 1 71 ? 17.713 7.834 1.922 1.00 35.34 71 ALA A C 1
ATOM 574 O O . ALA A 1 71 ? 17.649 8.091 3.123 1.00 35.34 71 ALA A O 1
ATOM 575 N N . VAL A 1 72 ? 18.196 6.679 1.456 1.00 33.22 72 VAL A N 1
ATOM 576 C CA . VAL A 1 72 ? 18.778 5.619 2.292 1.00 33.22 72 VAL A CA 1
ATOM 577 C C . VAL A 1 72 ? 20.029 5.088 1.587 1.00 33.22 72 VAL A C 1
ATOM 579 O O . VAL A 1 72 ? 19.921 4.313 0.649 1.00 33.22 72 VAL A O 1
ATOM 582 N N . SER A 1 73 ? 21.179 5.638 2.000 1.00 31.30 73 SER A N 1
ATOM 583 C CA . SER A 1 73 ? 22.591 5.215 1.816 1.00 31.30 73 SER A CA 1
ATOM 584 C C . SER A 1 73 ? 23.551 6.389 2.141 1.00 31.30 73 SER A C 1
ATOM 586 O O . SER A 1 73 ? 24.632 6.498 1.571 1.00 31.30 73 SER A O 1
ATOM 588 N N . GLY A 1 74 ? 23.167 7.296 3.059 1.00 28.25 74 GLY A N 1
ATOM 589 C CA . GLY A 1 74 ? 24.087 8.269 3.672 1.00 28.25 74 GLY A CA 1
ATOM 590 C C . GLY A 1 74 ? 24.016 9.748 3.248 1.00 28.25 74 GLY A C 1
ATOM 591 O O . GLY A 1 74 ? 24.943 10.479 3.586 1.00 28.25 74 GLY A O 1
ATOM 592 N N . LYS A 1 75 ? 22.975 10.245 2.554 1.00 24.23 75 LYS A N 1
ATOM 593 C CA . LYS A 1 75 ? 22.817 11.704 2.313 1.00 24.23 75 LYS A CA 1
ATOM 594 C C . LYS A 1 75 ? 21.362 12.142 2.083 1.00 24.23 75 LYS A C 1
ATOM 596 O O . LYS A 1 75 ? 20.591 11.331 1.617 1.00 24.23 75 LYS A O 1
ATOM 601 N N . GLU A 1 76 ? 21.036 13.391 2.428 1.00 28.34 76 GLU A N 1
ATOM 602 C CA . GLU A 1 76 ? 19.809 13.927 3.077 1.00 28.34 76 GLU A CA 1
ATOM 603 C C . GLU A 1 76 ? 18.372 13.687 2.547 1.00 28.34 76 GLU A C 1
ATOM 605 O O . GLU A 1 76 ? 18.098 13.513 1.361 1.00 28.34 76 GLU A O 1
ATOM 610 N N . ILE A 1 77 ? 17.447 13.818 3.517 1.00 38.31 77 ILE A N 1
ATOM 611 C CA . ILE A 1 77 ? 15.978 13.892 3.445 1.00 38.31 77 ILE A CA 1
ATOM 612 C C . ILE A 1 77 ? 15.531 15.279 3.948 1.00 38.31 77 ILE A C 1
ATOM 614 O O . ILE A 1 77 ? 16.089 15.769 4.928 1.00 38.31 77 ILE A O 1
ATOM 618 N N . THR A 1 78 ? 14.470 15.877 3.393 1.00 29.84 78 THR A N 1
ATOM 619 C CA . THR A 1 78 ? 13.710 16.950 4.056 1.00 29.84 78 THR A CA 1
ATOM 620 C C . THR A 1 78 ? 12.195 16.709 3.976 1.00 29.84 78 THR A C 1
ATOM 622 O O . THR A 1 78 ? 11.565 16.861 2.931 1.00 29.84 78 THR A O 1
ATOM 625 N N . LEU A 1 79 ? 11.588 16.402 5.126 1.00 46.81 79 LEU A N 1
ATOM 626 C CA . LEU A 1 79 ? 10.154 16.563 5.386 1.00 46.81 79 LEU A CA 1
ATOM 627 C C . LEU A 1 79 ? 9.951 17.724 6.371 1.00 46.81 79 LEU A C 1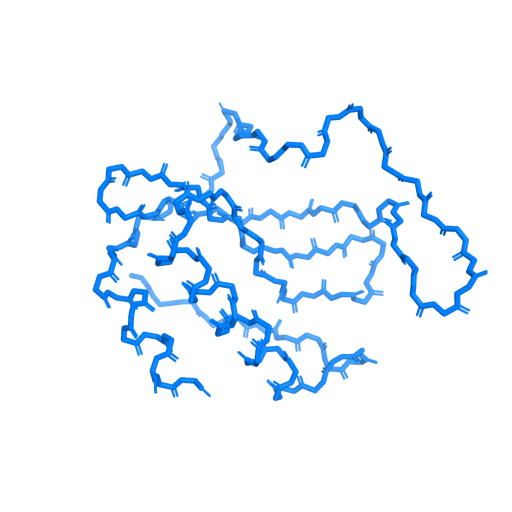
ATOM 629 O O . LEU A 1 79 ? 10.632 17.770 7.392 1.00 46.81 79 LEU A O 1
ATOM 633 N N . ASN A 1 80 ? 8.989 18.616 6.100 1.00 38.94 80 ASN A N 1
ATOM 634 C CA . ASN A 1 80 ? 8.255 19.382 7.119 1.00 38.94 80 ASN A CA 1
ATOM 635 C C . ASN A 1 80 ? 6.851 19.788 6.574 1.00 38.94 80 ASN A C 1
ATOM 637 O O . ASN A 1 80 ? 6.661 19.838 5.360 1.00 38.94 80 ASN A O 1
ATOM 641 N N . ARG A 1 81 ? 5.811 20.009 7.403 1.00 34.88 81 ARG A N 1
ATOM 642 C CA . ARG A 1 81 ? 5.844 20.278 8.857 1.00 34.88 81 ARG A CA 1
ATOM 643 C C . ARG A 1 81 ? 5.281 19.230 9.818 1.00 34.88 81 ARG A C 1
ATOM 645 O O . ARG A 1 81 ? 5.691 19.297 10.965 1.00 34.88 81 ARG A O 1
ATOM 652 N N . GLU A 1 82 ? 4.490 18.250 9.398 1.00 40.91 82 GLU A N 1
ATOM 653 C CA . GLU A 1 82 ? 3.951 17.271 10.366 1.00 40.91 82 GLU A CA 1
ATOM 654 C C . GLU A 1 82 ? 4.162 15.807 9.982 1.00 40.91 82 GLU A C 1
ATOM 656 O O . GLU A 1 82 ? 4.111 14.958 10.854 1.00 40.91 82 GLU A O 1
ATOM 661 N N . GLY A 1 83 ? 4.459 15.459 8.724 1.00 47.00 83 GLY A N 1
ATOM 662 C CA . GLY A 1 83 ? 4.609 14.041 8.340 1.00 47.00 83 GLY A CA 1
ATOM 663 C C . GLY A 1 83 ? 3.326 13.206 8.505 1.00 47.00 83 GLY A C 1
ATOM 664 O O . GLY A 1 83 ? 3.293 12.054 8.079 1.00 47.00 83 GLY A O 1
ATOM 665 N N . ASP A 1 84 ? 2.274 13.810 9.053 1.00 49.56 84 ASP A N 1
ATOM 666 C CA . ASP A 1 84 ? 0.964 13.236 9.255 1.00 49.56 84 ASP A CA 1
ATOM 667 C C . ASP A 1 84 ? 0.196 13.222 7.935 1.00 49.56 84 ASP A C 1
ATOM 669 O O . ASP A 1 84 ? 0.079 14.224 7.220 1.00 49.56 84 ASP A O 1
ATOM 673 N N . MET A 1 85 ? -0.340 12.051 7.599 1.00 54.50 85 MET A N 1
ATOM 674 C CA . MET A 1 85 ? -1.315 11.934 6.526 1.00 54.50 85 MET A CA 1
ATOM 675 C C . MET A 1 85 ? -2.628 12.548 7.011 1.00 54.50 85 MET A C 1
ATOM 677 O O . MET A 1 85 ? -3.373 11.923 7.763 1.00 54.50 85 MET A O 1
ATOM 681 N N . VAL A 1 86 ? -2.917 13.769 6.570 1.00 54.03 86 VAL A N 1
ATOM 682 C CA . VAL A 1 86 ? -4.194 14.438 6.832 1.00 54.03 86 VAL A CA 1
ATOM 683 C C . VAL A 1 86 ? -5.049 14.347 5.577 1.00 54.03 86 VAL A C 1
ATOM 685 O O . VAL A 1 86 ? -4.640 14.816 4.515 1.00 54.03 86 VAL A O 1
ATOM 688 N N . ARG A 1 87 ? -6.233 13.740 5.697 1.00 55.03 87 ARG A N 1
ATOM 689 C CA . ARG A 1 87 ? -7.219 13.644 4.615 1.00 55.03 87 ARG A CA 1
ATOM 690 C C . ARG A 1 87 ? -7.554 15.058 4.128 1.00 55.03 87 ARG A C 1
ATOM 692 O O . ARG A 1 87 ? -8.112 15.855 4.882 1.00 55.03 87 ARG A O 1
ATOM 699 N N . SER A 1 88 ? -7.188 15.404 2.894 1.00 46.56 88 SER A N 1
ATOM 700 C CA . SER A 1 88 ? -7.620 16.670 2.303 1.00 46.56 88 SER A CA 1
ATOM 701 C C . SER A 1 88 ? -9.108 16.535 2.000 1.00 46.56 88 SER A C 1
ATOM 703 O O . SER A 1 88 ? -9.461 15.743 1.137 1.00 46.56 88 SER A O 1
ATOM 705 N N . GLY A 1 89 ? -9.973 17.250 2.721 1.00 42.75 89 GLY A N 1
ATOM 706 C CA . GLY A 1 89 ? -11.439 17.154 2.617 1.00 42.75 89 GLY A CA 1
ATOM 707 C C . GLY A 1 89 ? -12.056 17.635 1.293 1.00 42.75 89 GLY A C 1
ATOM 708 O O . GLY A 1 89 ? -13.073 18.319 1.323 1.00 42.75 89 GLY A O 1
ATOM 709 N N . GLY A 1 90 ? -11.428 17.343 0.152 1.00 46.31 90 GLY A N 1
ATOM 710 C CA . GLY A 1 90 ? -11.973 17.539 -1.191 1.00 46.31 90 GLY A CA 1
ATOM 711 C C . GLY A 1 90 ? -12.484 16.234 -1.808 1.00 46.31 90 GLY A C 1
ATOM 712 O O . GLY A 1 90 ? -12.332 15.163 -1.224 1.00 46.31 90 GLY A O 1
ATOM 713 N N . ASP A 1 91 ? -13.052 16.337 -3.013 1.00 49.09 91 ASP A N 1
ATOM 714 C CA . ASP A 1 91 ? -13.674 15.248 -3.788 1.00 49.09 91 ASP A CA 1
ATOM 715 C C . ASP A 1 91 ? -12.653 14.236 -4.358 1.00 49.09 91 ASP A C 1
ATOM 717 O O . ASP A 1 91 ? -12.652 13.921 -5.552 1.00 49.09 91 ASP A O 1
ATOM 721 N N . ALA A 1 92 ? -11.729 13.735 -3.536 1.00 57.75 92 ALA A N 1
ATOM 722 C CA . ALA A 1 92 ? -10.902 12.605 -3.929 1.00 57.75 92 ALA A CA 1
ATOM 723 C C . ALA A 1 92 ? -11.810 11.389 -4.152 1.00 57.75 92 ALA A C 1
ATOM 725 O O . ALA A 1 92 ? -12.702 11.107 -3.349 1.00 57.75 92 ALA A O 1
ATOM 726 N N . SER A 1 93 ? -11.583 10.655 -5.246 1.00 67.50 93 SER A N 1
ATOM 727 C CA . SER A 1 93 ? -12.249 9.366 -5.440 1.00 67.50 93 SER A CA 1
ATOM 728 C C . SER A 1 93 ? -11.882 8.468 -4.266 1.00 67.50 93 SER A C 1
ATOM 730 O O . SER A 1 93 ? -10.707 8.157 -4.071 1.00 67.50 93 SER A O 1
ATOM 732 N N . CYS A 1 94 ? -12.891 8.124 -3.469 1.00 76.81 94 CYS A N 1
ATOM 733 C CA . CYS A 1 94 ? -12.735 7.376 -2.240 1.00 76.81 94 CYS A CA 1
ATOM 734 C C . CYS A 1 94 ? -13.553 6.090 -2.307 1.00 76.81 94 CYS A C 1
ATOM 736 O O . CYS A 1 94 ? -14.718 6.108 -2.712 1.00 76.81 94 CYS A O 1
ATOM 738 N N . TRP A 1 95 ? -12.948 4.976 -1.912 1.00 87.25 95 TRP A N 1
ATOM 739 C CA . TRP A 1 95 ? -13.641 3.703 -1.762 1.00 87.25 95 TRP A CA 1
ATOM 740 C C . TRP A 1 95 ? -13.267 3.059 -0.440 1.00 87.25 95 TRP A C 1
ATOM 742 O O . TRP A 1 95 ? -12.116 3.074 -0.009 1.00 87.25 95 TRP A O 1
ATOM 752 N N . TRP A 1 96 ? -14.269 2.484 0.206 1.00 90.88 96 TRP A N 1
ATOM 753 C CA . TRP A 1 96 ? -14.086 1.776 1.457 1.00 90.88 96 TRP A CA 1
ATOM 754 C C . TRP A 1 96 ? -13.694 0.318 1.199 1.00 90.88 96 TRP A C 1
ATOM 756 O O . TRP A 1 96 ? -14.208 -0.320 0.276 1.00 90.88 96 TRP A O 1
ATOM 766 N N . VAL A 1 97 ? -12.778 -0.195 2.018 1.00 91.94 97 VAL A N 1
ATOM 767 C CA . VAL A 1 97 ? -12.302 -1.579 1.998 1.00 91.94 97 VAL A CA 1
ATOM 768 C C . VAL A 1 97 ? -12.374 -2.133 3.415 1.00 91.94 97 VAL A C 1
ATOM 770 O O . VAL A 1 97 ? -11.782 -1.575 4.342 1.00 91.94 97 VAL A O 1
ATOM 773 N N . ASP A 1 98 ? -13.091 -3.241 3.581 1.00 94.38 98 ASP A N 1
ATOM 774 C CA . ASP A 1 98 ? -13.218 -3.909 4.870 1.00 94.38 98 ASP A CA 1
ATOM 775 C C . ASP A 1 98 ? -11.910 -4.603 5.290 1.00 94.38 98 ASP A C 1
ATOM 777 O O . ASP A 1 98 ? -11.038 -4.935 4.479 1.00 94.38 98 ASP A O 1
ATOM 781 N N . ARG A 1 99 ? -11.768 -4.854 6.591 1.00 93.88 99 ARG A N 1
ATOM 782 C CA . ARG A 1 99 ? -10.566 -5.480 7.152 1.00 93.88 99 ARG A CA 1
ATOM 783 C C . ARG A 1 99 ? -10.350 -6.928 6.714 1.00 93.88 99 ARG A C 1
ATOM 785 O O . ARG A 1 99 ? -9.195 -7.349 6.670 1.00 93.88 99 ARG A O 1
ATOM 792 N N . ALA A 1 100 ? -11.404 -7.680 6.398 1.00 94.81 100 ALA A N 1
ATOM 793 C CA . ALA A 1 100 ? -11.257 -9.050 5.910 1.00 94.81 100 ALA A CA 1
ATOM 794 C C . ALA A 1 100 ? -10.642 -9.052 4.503 1.00 94.81 100 ALA A C 1
ATOM 796 O O . ALA A 1 100 ? -9.661 -9.751 4.277 1.00 94.81 100 ALA A O 1
ATOM 797 N N . SER A 1 101 ? -11.096 -8.163 3.620 1.00 94.88 101 SER A N 1
ATOM 798 C CA . SER A 1 101 ? -10.522 -7.945 2.290 1.00 94.88 101 SER A CA 1
ATOM 799 C C . SER A 1 101 ? -9.039 -7.545 2.348 1.00 94.88 101 SER A C 1
ATOM 801 O O . SER A 1 101 ? -8.236 -8.007 1.535 1.00 94.88 101 SER A O 1
ATOM 803 N N . ILE A 1 102 ? -8.635 -6.729 3.332 1.00 93.50 102 ILE A N 1
ATOM 804 C CA . ILE A 1 102 ? -7.215 -6.388 3.560 1.00 93.50 102 ILE A CA 1
ATOM 805 C C . ILE A 1 102 ? -6.409 -7.625 3.991 1.00 93.50 102 ILE A C 1
ATOM 807 O O . ILE A 1 102 ? -5.272 -7.801 3.549 1.00 93.50 102 ILE A O 1
ATOM 811 N N . ALA A 1 103 ? -6.979 -8.485 4.839 1.00 95.19 103 ALA A N 1
ATOM 812 C CA . ALA A 1 103 ? -6.337 -9.724 5.271 1.00 95.19 103 ALA A CA 1
ATOM 813 C C . ALA A 1 103 ? -6.205 -10.740 4.129 1.00 95.19 103 ALA A C 1
ATOM 815 O O . ALA A 1 103 ? -5.137 -11.329 3.963 1.00 95.19 103 ALA A O 1
ATOM 816 N N . ASP A 1 104 ? -7.242 -10.899 3.311 1.00 95.94 104 ASP A N 1
ATOM 817 C CA . ASP A 1 104 ? -7.217 -11.765 2.132 1.00 95.94 104 ASP A CA 1
ATOM 818 C C . ASP A 1 104 ? -6.134 -11.314 1.148 1.00 95.94 104 ASP A C 1
ATOM 820 O O . ASP A 1 104 ? -5.327 -12.127 0.696 1.00 95.94 104 ASP A O 1
ATOM 824 N N . PHE A 1 105 ? -6.039 -10.005 0.891 1.00 93.44 105 PHE A N 1
ATOM 825 C CA . PHE A 1 105 ? -4.968 -9.433 0.078 1.00 93.44 105 PHE A CA 1
ATOM 826 C C . PHE A 1 105 ? -3.580 -9.721 0.665 1.00 93.44 105 PHE A C 1
ATOM 828 O O . PHE A 1 105 ? -2.699 -10.193 -0.049 1.00 93.44 105 PHE A O 1
ATOM 835 N N . ALA A 1 106 ? -3.380 -9.484 1.965 1.00 93.56 106 ALA A N 1
ATOM 836 C CA . ALA A 1 106 ? -2.085 -9.693 2.611 1.00 93.56 106 ALA A CA 1
ATOM 837 C C . ALA A 1 106 ? -1.602 -11.156 2.557 1.00 93.56 106 ALA A C 1
ATOM 839 O O . ALA A 1 106 ? -0.398 -11.395 2.593 1.00 93.56 106 ALA A O 1
ATOM 840 N N . ASN A 1 107 ? -2.520 -12.122 2.469 1.00 93.19 107 ASN A N 1
ATOM 841 C CA . ASN A 1 107 ? -2.199 -13.548 2.368 1.00 93.19 107 ASN A CA 1
ATOM 842 C C . ASN A 1 107 ? -2.033 -14.043 0.922 1.00 93.19 107 ASN A C 1
ATOM 844 O O . ASN A 1 107 ? -1.421 -15.088 0.705 1.00 93.19 107 ASN A O 1
ATOM 848 N N . ALA A 1 108 ? -2.605 -13.335 -0.055 1.00 89.50 108 ALA A N 1
ATOM 849 C CA . ALA A 1 108 ? -2.564 -13.710 -1.468 1.00 89.50 108 ALA A CA 1
ATOM 850 C C . ALA A 1 108 ? -1.316 -13.196 -2.209 1.00 89.50 108 ALA A C 1
ATOM 852 O O . ALA A 1 108 ? -1.004 -13.699 -3.291 1.00 89.50 108 ALA A O 1
ATOM 853 N N . VAL A 1 109 ? -0.644 -12.186 -1.647 1.00 80.75 109 VAL A N 1
ATOM 854 C CA . VAL A 1 109 ? 0.534 -11.506 -2.211 1.00 80.75 109 VAL A CA 1
ATOM 855 C C . VAL A 1 109 ? 1.836 -12.041 -1.614 1.00 80.75 109 VAL A C 1
ATOM 857 O O . VAL A 1 109 ? 2.788 -12.233 -2.398 1.00 80.75 109 VAL A O 1
#

pLDDT: mean 75.16, std 20.02, range [24.23, 95.94]

Sequence (109 aa):
MVETVFCNLAIWSSADYASHWRDGALKCLAEQQPRLFCTDLTKRNATVFAAFPEGDGYAFEQWVIQRRTFAVSGKEITLNREGDMVRSGGDASCWWVDRASIADFANAV

InterPro domains:
  IPR053755 Contact-dependent growth inhibition immunity [G3DSA:3.30.2450.20] (1-109)

Foldseek 3Di:
DDDDQAADPPPPHPVRLLVQLLVQLVCCLPPQAKGWRWRYDPDQWTWIWIWHRDDQWTKTFIDTHGCQDDDDDDDDDDDDDDPHDDPPPDDTDIDIDHSVNSVVSSVVD